Protein AF-A0A915IE14-F1 (afdb_monomer_lite)

Secondary structure (DSSP, 8-state):
----GGGGG--GGGG---HHHHHHHHHTT--S--HHHHHHHHHHHTT--------TTSSHHHHHHHHHHHHHHTS------

Foldseek 3Di:
DDDPPVQVPDAPVVLPADPVVSVVCVVVPNGHQAPQLSVQSNCVLVVDDDDDDDDPPRCVVVSNVRSVVRVVVVPPPPPPD

Radius of gyration: 13.76 Å; chains: 1; bounding box: 27×29×49 Å

InterPro domains:
  IPR011545 DEAD/DEAH-box helicase domain [PF00270] (34-76)
  IPR014014 RNA helicase, DEAD-box type, Q motif [PS51195] (10-38)
  IPR027417 P-loop containing nucleoside triphosphate hydrolase [G3DSA:3.40.50.300] (6-81)
  IPR027417 P-loop containing nucleoside triphosphate hydrolase [SSF52540] (9-74)

Organism: Romanomermis culicivorax (NCBI:txid13658)

pLDDT: mean 87.55, std 14.64, range [44.94, 97.25]

Sequence (81 aa):
MFVRSSFLRMKWKKLNLNPDLIETLKNQGFKVPTPVQIKCIPEFLSRKDVIVEAPTGSGKTLSYVLPILQSLSSKTLKKHE

Structure (mmCIF, N/CA/C/O backbone):
data_AF-A0A915IE14-F1
#
_entry.id   AF-A0A915IE14-F1
#
loop_
_atom_site.group_PDB
_atom_site.id
_atom_site.type_symbol
_atom_site.label_atom_id
_atom_site.label_alt_id
_atom_site.label_comp_id
_atom_site.label_asym_id
_atom_site.label_entity_id
_atom_site.label_seq_id
_atom_site.pdbx_PDB_ins_code
_atom_site.Cartn_x
_atom_site.Cartn_y
_atom_site.Cartn_z
_atom_site.occupancy
_atom_site.B_iso_or_equiv
_atom_site.auth_seq_id
_atom_site.auth_comp_id
_atom_site.auth_asym_id
_atom_site.auth_atom_id
_atom_site.pdbx_PDB_model_num
ATOM 1 N N . MET A 1 1 ? 10.274 -5.867 -17.346 1.00 50.81 1 MET A N 1
ATOM 2 C CA . MET A 1 1 ? 8.920 -5.329 -17.058 1.00 50.81 1 MET A CA 1
ATOM 3 C C . MET A 1 1 ? 8.784 -3.941 -17.685 1.00 50.81 1 MET A C 1
ATOM 5 O O . MET A 1 1 ? 9.387 -3.006 -17.180 1.00 50.81 1 MET A O 1
ATOM 9 N N . PHE A 1 2 ? 8.041 -3.788 -18.788 1.00 51.03 2 PHE A N 1
ATOM 10 C CA . PHE A 1 2 ? 7.763 -2.466 -19.372 1.00 51.03 2 PHE A CA 1
ATOM 11 C C . PHE A 1 2 ? 6.683 -1.748 -18.549 1.00 51.03 2 PHE A C 1
ATOM 13 O O . PHE A 1 2 ? 5.541 -2.207 -18.460 1.00 51.03 2 PHE A O 1
ATOM 20 N N . VAL A 1 3 ? 7.037 -0.629 -17.915 1.00 54.16 3 VAL A N 1
ATOM 21 C CA . VAL A 1 3 ? 6.077 0.241 -17.223 1.00 54.16 3 VAL A CA 1
ATOM 22 C C . VAL A 1 3 ? 5.384 1.097 -18.285 1.00 54.16 3 VAL A C 1
ATOM 24 O O . VAL A 1 3 ? 6.010 1.959 -18.893 1.00 54.16 3 VAL A O 1
ATOM 27 N N . ARG A 1 4 ? 4.092 0.856 -18.547 1.00 62.69 4 ARG A N 1
ATOM 28 C CA . ARG A 1 4 ? 3.314 1.698 -19.475 1.00 62.69 4 ARG A CA 1
ATOM 29 C C . ARG A 1 4 ? 3.240 3.122 -18.910 1.00 62.69 4 ARG A C 1
ATOM 31 O O . ARG A 1 4 ? 2.982 3.293 -17.719 1.00 62.69 4 ARG A O 1
ATOM 38 N N . SER A 1 5 ? 3.396 4.135 -19.766 1.00 60.44 5 SER A N 1
ATOM 39 C CA . SER A 1 5 ? 3.371 5.566 -19.396 1.00 60.44 5 SER A CA 1
ATOM 40 C C . SER A 1 5 ? 2.135 5.974 -18.564 1.00 60.44 5 SER A C 1
ATOM 42 O O . SER A 1 5 ? 2.199 6.873 -17.728 1.00 60.44 5 SER A O 1
ATOM 44 N N . SER A 1 6 ? 1.018 5.248 -18.699 1.00 64.38 6 SER A N 1
ATOM 45 C CA . SER A 1 6 ? -0.202 5.449 -17.909 1.00 64.38 6 SER A CA 1
ATOM 46 C C . SER A 1 6 ? -0.028 5.261 -16.392 1.00 64.38 6 SER A C 1
ATOM 48 O O . SER A 1 6 ? -0.752 5.898 -15.628 1.00 64.38 6 SER A O 1
ATOM 50 N N . PHE A 1 7 ? 0.929 4.444 -15.932 1.00 65.06 7 PHE A N 1
ATOM 51 C CA . PHE A 1 7 ? 1.148 4.182 -14.501 1.00 65.06 7 PHE A CA 1
ATOM 52 C C . PHE A 1 7 ? 1.803 5.361 -13.768 1.00 65.06 7 PHE A C 1
ATOM 54 O O . PHE A 1 7 ? 1.550 5.552 -12.583 1.00 65.06 7 PHE A O 1
ATOM 61 N N . LEU A 1 8 ? 2.571 6.203 -14.469 1.00 65.50 8 LEU A N 1
ATOM 62 C CA . LEU A 1 8 ? 3.317 7.322 -13.873 1.00 65.50 8 LEU A CA 1
ATOM 63 C C . LEU A 1 8 ? 2.419 8.462 -13.357 1.00 65.50 8 LEU A C 1
ATOM 65 O O . LEU A 1 8 ? 2.893 9.345 -12.648 1.00 65.50 8 LEU A O 1
ATOM 69 N N . ARG A 1 9 ? 1.124 8.459 -13.701 1.00 73.31 9 ARG A N 1
ATOM 70 C CA . ARG A 1 9 ? 0.157 9.502 -13.313 1.00 73.31 9 ARG A CA 1
ATOM 71 C C . ARG A 1 9 ? -0.942 9.016 -12.369 1.00 73.31 9 ARG A C 1
ATOM 73 O O . ARG A 1 9 ? -1.879 9.769 -12.088 1.00 73.31 9 ARG A O 1
ATOM 80 N N . MET A 1 10 ? -0.887 7.769 -11.898 1.00 84.94 10 MET A N 1
ATOM 81 C CA . MET A 1 10 ? -1.939 7.272 -11.017 1.00 84.94 10 MET A CA 1
ATOM 82 C C . MET A 1 10 ? -1.834 7.895 -9.622 1.00 84.94 10 MET A C 1
ATOM 84 O O . MET A 1 10 ? -0.745 8.096 -9.102 1.00 84.94 10 MET A O 1
ATOM 88 N N . LYS A 1 11 ? -2.980 8.210 -9.009 1.00 93.00 11 LYS A N 1
ATOM 89 C CA . LYS A 1 11 ? -3.063 8.772 -7.653 1.00 93.00 11 LYS A CA 1
ATOM 90 C C . LYS A 1 11 ? -3.450 7.689 -6.650 1.00 93.00 11 LYS A C 1
ATOM 92 O O . LYS A 1 11 ? -4.250 6.817 -6.979 1.00 93.00 11 LYS A O 1
ATOM 97 N N . TRP A 1 12 ? -2.993 7.829 -5.406 1.00 95.00 12 TRP A N 1
ATOM 98 C CA . TRP A 1 12 ? -3.349 6.958 -4.274 1.00 95.00 12 TRP A CA 1
ATOM 99 C C . TRP A 1 12 ? -4.855 6.721 -4.113 1.00 95.00 12 TRP A C 1
ATOM 101 O O . TRP A 1 12 ? -5.277 5.601 -3.851 1.00 95.00 12 TRP A O 1
ATOM 111 N N . LYS A 1 13 ? -5.677 7.748 -4.372 1.00 93.62 13 LYS A N 1
ATOM 112 C CA . LYS A 1 13 ? -7.148 7.659 -4.312 1.00 9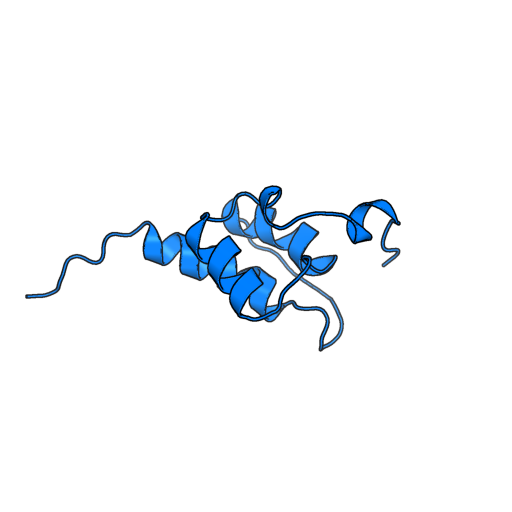3.62 13 LYS A CA 1
ATOM 113 C C . LYS A 1 13 ? -7.7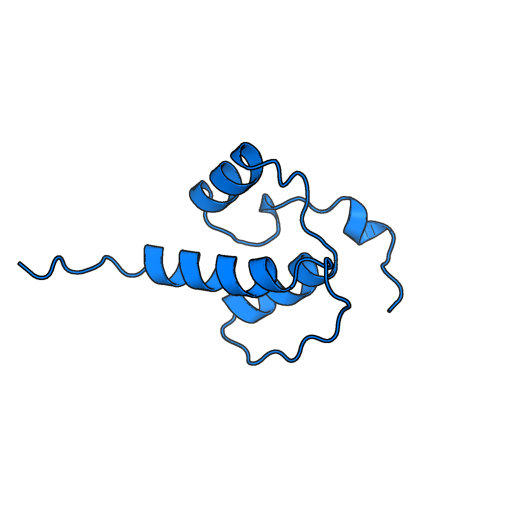57 6.583 -5.224 1.00 93.62 13 LYS A C 1
ATOM 115 O O . LYS A 1 13 ? -8.887 6.184 -4.994 1.00 93.62 13 LYS A O 1
ATOM 120 N N . LYS A 1 14 ? -7.040 6.119 -6.255 1.00 94.19 14 LYS A N 1
ATOM 121 C CA . LYS A 1 14 ? -7.511 5.052 -7.154 1.00 94.19 14 LYS A CA 1
ATOM 122 C C . LYS A 1 14 ? -7.226 3.636 -6.640 1.00 94.19 14 LYS A C 1
ATOM 124 O O . LYS A 1 14 ? -7.638 2.684 -7.287 1.00 94.19 14 LYS A O 1
ATOM 129 N N . LEU A 1 15 ? -6.517 3.490 -5.520 1.00 94.94 15 LEU A N 1
ATOM 130 C CA . LEU A 1 15 ? -6.077 2.194 -4.988 1.00 94.94 15 LEU A CA 1
ATOM 131 C C . LEU A 1 15 ? -6.977 1.642 -3.872 1.00 94.94 15 LEU A C 1
ATOM 133 O O . LEU A 1 15 ? -6.591 0.683 -3.217 1.00 94.94 15 LEU A O 1
ATOM 137 N N . ASN A 1 16 ? -8.158 2.235 -3.656 1.00 94.25 16 ASN A N 1
ATOM 138 C CA . ASN A 1 16 ? -9.136 1.801 -2.647 1.00 94.25 16 ASN A CA 1
ATOM 139 C C . ASN A 1 16 ? -8.559 1.685 -1.216 1.00 94.25 16 ASN A C 1
ATOM 141 O O . ASN A 1 16 ? -8.877 0.766 -0.459 1.00 94.25 16 ASN A O 1
ATOM 145 N N . LEU A 1 17 ? -7.667 2.618 -0.872 1.00 95.38 17 LEU A N 1
ATOM 146 C CA . LEU A 1 17 ? -7.102 2.754 0.468 1.00 95.38 17 LEU A CA 1
ATOM 147 C C . LEU A 1 17 ? -7.957 3.696 1.328 1.00 95.38 17 LEU A C 1
ATOM 149 O O . LEU A 1 17 ? -8.567 4.630 0.803 1.00 95.38 17 LEU A O 1
ATOM 153 N N . ASN A 1 18 ? -7.939 3.492 2.645 1.00 93.62 18 ASN A N 1
ATOM 154 C CA . ASN A 1 18 ? -8.567 4.362 3.633 1.00 93.62 18 ASN A CA 1
ATOM 155 C C . ASN A 1 18 ? -8.020 5.801 3.466 1.00 93.62 18 ASN A C 1
ATOM 157 O O . ASN A 1 18 ? -6.796 5.972 3.371 1.00 93.62 18 ASN A O 1
ATOM 161 N N . PRO A 1 19 ? -8.892 6.828 3.421 1.00 94.25 19 PRO A N 1
ATOM 162 C CA . PRO A 1 19 ? -8.500 8.235 3.435 1.00 94.25 19 PRO A CA 1
ATOM 163 C C . PRO A 1 19 ? -7.375 8.595 4.416 1.00 94.25 19 PRO A C 1
ATOM 165 O O . PRO A 1 19 ? -6.446 9.287 3.999 1.00 94.25 19 PRO A O 1
ATOM 168 N N . ASP A 1 20 ? -7.389 8.066 5.642 1.00 94.38 20 ASP A N 1
ATOM 169 C CA . ASP A 1 20 ? -6.390 8.387 6.676 1.00 94.38 20 ASP A CA 1
ATOM 170 C C . ASP A 1 20 ? -4.982 7.907 6.287 1.00 94.38 20 ASP A C 1
ATOM 172 O O . ASP A 1 20 ? -3.978 8.602 6.476 1.00 94.38 20 ASP A O 1
ATOM 176 N N . LEU A 1 21 ? -4.891 6.726 5.659 1.00 95.50 21 LEU A N 1
ATOM 177 C CA . LEU A 1 21 ? -3.631 6.210 5.116 1.00 95.50 21 LEU A CA 1
ATOM 178 C C . LEU A 1 21 ? -3.149 7.070 3.947 1.00 95.50 21 LEU A C 1
ATOM 180 O O . LEU A 1 21 ? -1.955 7.343 3.831 1.00 95.50 21 LEU A O 1
ATOM 184 N N . ILE A 1 22 ? -4.063 7.520 3.084 1.00 96.06 22 ILE A N 1
ATOM 185 C CA . ILE A 1 22 ? -3.726 8.392 1.951 1.00 96.06 22 ILE A CA 1
ATOM 186 C C . ILE A 1 22 ? -3.201 9.744 2.448 1.00 96.06 22 ILE A C 1
ATOM 188 O O . ILE A 1 22 ? -2.260 10.284 1.863 1.00 96.06 22 ILE A O 1
ATOM 192 N N . GLU A 1 23 ? -3.796 10.302 3.496 1.00 95.38 23 GLU A N 1
ATOM 193 C CA . GLU A 1 23 ? -3.331 11.538 4.120 1.00 95.38 23 GLU A CA 1
ATOM 194 C C . GLU A 1 23 ? -1.955 11.359 4.765 1.00 95.38 23 GLU A C 1
ATOM 196 O O . GLU A 1 23 ? -1.034 12.121 4.468 1.00 95.38 23 GLU A O 1
ATOM 201 N N . THR A 1 24 ? -1.770 10.285 5.532 1.00 95.50 24 THR A N 1
ATOM 202 C CA . THR A 1 24 ? -0.478 9.938 6.138 1.00 95.50 24 THR A CA 1
ATOM 203 C C . THR A 1 24 ? 0.619 9.811 5.082 1.00 95.50 24 THR A C 1
ATOM 205 O O . THR A 1 24 ? 1.696 10.384 5.230 1.00 95.50 24 THR A O 1
ATOM 208 N N . LEU A 1 25 ? 0.341 9.125 3.968 1.00 95.88 25 LEU A N 1
ATOM 209 C CA . LEU A 1 25 ? 1.280 8.990 2.853 1.00 95.88 25 LEU A CA 1
ATOM 210 C C . LEU A 1 25 ? 1.692 10.350 2.279 1.00 95.88 25 LEU A C 1
ATOM 212 O O . LEU A 1 25 ? 2.874 10.567 2.016 1.00 95.88 25 LEU A O 1
ATOM 216 N N . LYS A 1 26 ? 0.746 11.281 2.113 1.00 93.56 26 LYS A N 1
ATOM 217 C CA . LYS A 1 26 ? 1.057 12.638 1.645 1.00 93.56 26 LYS A CA 1
ATOM 218 C C . LYS A 1 26 ? 1.938 13.392 2.637 1.00 93.56 26 LYS A C 1
ATOM 220 O O . LYS A 1 26 ? 2.920 13.990 2.207 1.00 93.56 26 LYS A O 1
ATOM 225 N N . ASN A 1 27 ? 1.615 13.330 3.928 1.00 96.56 27 ASN A N 1
ATOM 226 C CA . ASN A 1 27 ? 2.361 14.016 4.987 1.00 96.56 27 ASN A CA 1
ATOM 227 C C . ASN A 1 27 ? 3.795 13.477 5.116 1.00 96.56 27 ASN A C 1
ATOM 229 O O . ASN A 1 27 ? 4.719 14.230 5.396 1.00 96.56 27 ASN A O 1
ATOM 233 N N . GLN A 1 28 ? 3.993 12.189 4.826 1.00 95.56 28 GLN A N 1
ATOM 234 C CA . GLN A 1 28 ? 5.301 11.529 4.770 1.00 95.56 28 GLN A CA 1
ATOM 235 C C . GLN A 1 28 ? 6.052 11.757 3.438 1.00 95.56 28 GLN A C 1
ATOM 237 O O . GLN A 1 28 ? 7.142 11.228 3.240 1.00 95.56 28 GLN A O 1
ATOM 242 N N . GLY A 1 29 ? 5.486 12.521 2.495 1.00 95.19 29 GLY A N 1
ATOM 243 C CA . GLY A 1 29 ? 6.135 12.866 1.225 1.00 95.19 29 GLY A CA 1
ATOM 244 C C . GLY A 1 29 ? 5.938 11.861 0.080 1.00 95.19 29 GLY A C 1
ATOM 245 O O . GLY A 1 29 ? 6.510 12.043 -0.999 1.00 95.19 29 GLY A O 1
ATOM 246 N N . PHE A 1 30 ? 5.095 10.836 0.239 1.00 94.50 30 PHE A N 1
ATOM 247 C CA . PHE A 1 30 ? 4.777 9.877 -0.825 1.00 94.50 30 PHE A CA 1
ATOM 248 C C . PHE A 1 30 ? 3.775 10.468 -1.828 1.00 94.50 30 PHE A C 1
ATOM 250 O O . PHE A 1 30 ? 2.559 10.302 -1.720 1.00 94.50 30 PHE A O 1
ATOM 257 N N . LYS A 1 31 ? 4.289 11.153 -2.853 1.00 90.62 31 LYS A N 1
ATOM 258 C CA . LYS A 1 31 ? 3.471 11.894 -3.834 1.00 90.62 31 LYS A CA 1
ATOM 259 C C . LYS A 1 31 ? 2.573 10.997 -4.694 1.00 90.62 31 LYS A C 1
ATOM 261 O O . LYS A 1 31 ? 1.392 11.297 -4.873 1.00 90.62 31 LYS A O 1
ATOM 266 N N . VAL A 1 32 ? 3.129 9.914 -5.237 1.00 93.69 32 VAL A N 1
ATOM 267 C CA . VAL A 1 32 ? 2.437 8.980 -6.139 1.00 93.69 32 VAL A CA 1
ATOM 268 C C . VAL A 1 32 ? 2.853 7.535 -5.845 1.00 93.69 32 VAL A C 1
ATOM 270 O O . VAL A 1 32 ? 3.996 7.316 -5.438 1.00 93.69 32 VAL A O 1
ATOM 273 N N . PRO A 1 33 ? 1.960 6.551 -6.046 1.00 95.94 33 PRO A N 1
ATOM 274 C CA . PRO A 1 33 ? 2.308 5.145 -5.921 1.00 95.94 33 PRO A CA 1
ATOM 275 C C . PRO A 1 33 ? 3.263 4.701 -7.034 1.00 95.94 33 PRO A C 1
ATOM 277 O O . PRO A 1 33 ? 3.165 5.139 -8.183 1.00 95.94 33 PRO A O 1
ATOM 280 N N . THR A 1 34 ? 4.168 3.784 -6.706 1.00 94.88 34 THR A N 1
ATOM 281 C CA . THR A 1 34 ? 5.081 3.172 -7.676 1.00 94.88 34 THR A CA 1
ATOM 282 C C . THR A 1 34 ? 4.358 2.129 -8.542 1.00 94.88 34 THR A C 1
ATOM 284 O O . THR A 1 34 ? 3.304 1.617 -8.156 1.00 94.88 34 THR A O 1
ATOM 287 N N . PRO A 1 35 ? 4.907 1.736 -9.708 1.00 94.69 35 PRO A N 1
ATOM 288 C CA . PRO A 1 35 ? 4.267 0.742 -10.574 1.00 94.69 35 PRO A CA 1
ATOM 289 C C . PRO A 1 35 ? 3.989 -0.607 -9.898 1.00 94.69 35 PRO A C 1
ATOM 291 O O . PRO A 1 35 ? 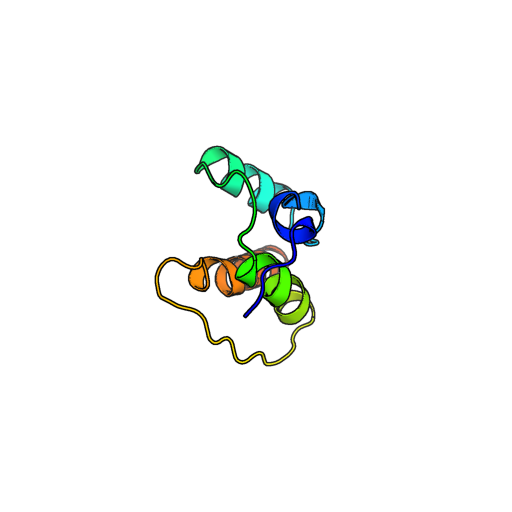2.972 -1.232 -10.196 1.00 94.69 35 PRO A O 1
ATOM 294 N N . VAL A 1 36 ? 4.865 -1.055 -8.988 1.00 95.31 36 VAL A N 1
ATOM 295 C CA . VAL A 1 36 ? 4.641 -2.298 -8.230 1.00 95.31 36 VAL A CA 1
ATOM 296 C C . VAL A 1 36 ? 3.513 -2.126 -7.212 1.00 95.31 36 VAL A C 1
ATOM 298 O O . VAL A 1 36 ? 2.624 -2.966 -7.154 1.00 95.31 36 VAL A O 1
ATOM 301 N N . GLN A 1 37 ? 3.458 -0.994 -6.505 1.00 96.56 37 GLN A N 1
ATOM 302 C CA . GLN A 1 37 ? 2.378 -0.682 -5.562 1.00 96.56 37 GLN A CA 1
ATOM 303 C C . GLN A 1 37 ? 1.024 -0.636 -6.262 1.00 96.56 37 GLN A C 1
ATOM 305 O O . GLN A 1 37 ? 0.061 -1.227 -5.784 1.00 96.56 37 GLN A O 1
ATOM 310 N N . ILE A 1 38 ? 0.965 0.007 -7.429 1.00 96.25 38 ILE A N 1
ATOM 311 C CA . ILE A 1 38 ? -0.251 0.083 -8.232 1.00 96.25 38 ILE A CA 1
ATOM 312 C C . ILE A 1 38 ? -0.795 -1.313 -8.563 1.00 96.25 38 ILE A C 1
ATOM 314 O O . ILE A 1 38 ? -2.003 -1.525 -8.493 1.00 96.25 38 ILE A O 1
ATOM 318 N N . LYS A 1 39 ? 0.078 -2.237 -8.973 1.00 94.12 39 LYS A N 1
ATOM 319 C CA . LYS A 1 39 ? -0.341 -3.585 -9.368 1.00 94.12 39 LYS A CA 1
ATOM 320 C C . LYS A 1 39 ? -0.691 -4.451 -8.166 1.00 94.12 39 LYS A C 1
ATOM 322 O O . LYS A 1 39 ? -1.641 -5.212 -8.237 1.00 94.12 39 LYS A O 1
ATOM 327 N N . CYS A 1 40 ? 0.073 -4.349 -7.084 1.00 96.38 40 CYS A N 1
ATOM 328 C CA . CYS A 1 40 ? -0.027 -5.290 -5.977 1.00 96.38 40 CYS A CA 1
ATOM 329 C C . CYS A 1 40 ? -1.069 -4.889 -4.9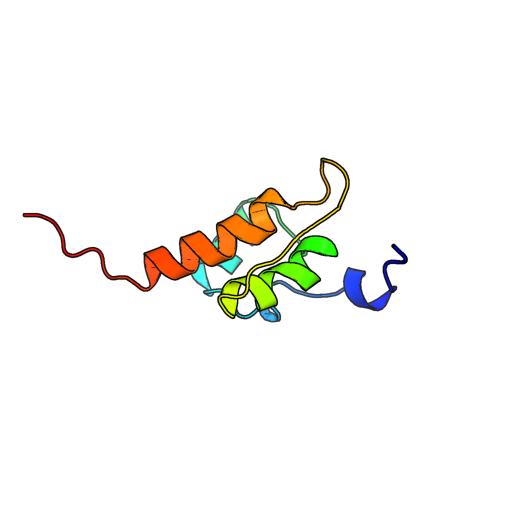26 1.00 96.38 40 CYS A C 1
ATOM 331 O O . CYS A 1 40 ? -1.736 -5.767 -4.391 1.00 96.38 40 CYS A O 1
ATOM 333 N N . ILE A 1 41 ? -1.244 -3.593 -4.633 1.00 97.25 41 ILE A N 1
ATOM 334 C CA . ILE A 1 41 ? -2.168 -3.137 -3.578 1.00 97.25 41 ILE A CA 1
ATOM 3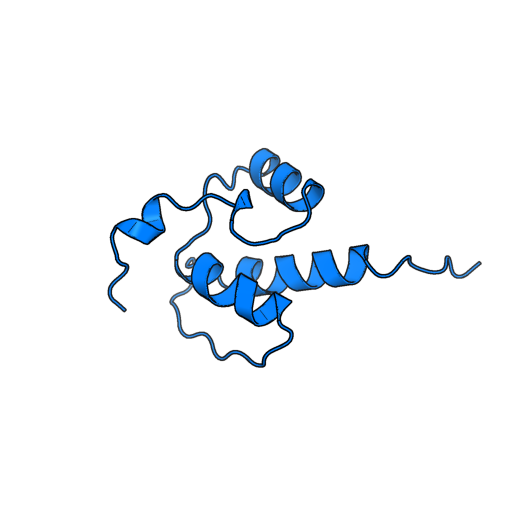35 C C . ILE A 1 41 ? -3.605 -3.651 -3.803 1.00 97.25 41 ILE A C 1
ATOM 337 O O . ILE A 1 41 ? -4.164 -4.205 -2.857 1.00 97.25 41 ILE A O 1
ATOM 341 N N . PRO A 1 42 ? -4.205 -3.558 -5.009 1.00 96.12 42 PRO A N 1
ATOM 342 C CA . PRO A 1 42 ? -5.554 -4.080 -5.244 1.00 96.12 42 PRO A CA 1
ATOM 343 C C . PRO A 1 42 ? -5.668 -5.597 -5.042 1.00 96.12 42 PRO A C 1
ATOM 345 O O . PRO A 1 42 ? -6.668 -6.073 -4.505 1.00 96.12 42 PRO A O 1
ATOM 348 N N . GLU A 1 43 ? -4.639 -6.359 -5.422 1.00 96.81 43 GLU A N 1
ATOM 349 C CA . GLU A 1 43 ? -4.616 -7.817 -5.256 1.00 96.81 43 GLU A CA 1
ATOM 350 C C . GLU A 1 43 ? -4.522 -8.212 -3.775 1.00 96.81 43 GLU A C 1
ATOM 352 O O . GLU A 1 43 ? -5.270 -9.075 -3.313 1.00 96.81 43 GLU A O 1
ATOM 357 N N . PHE A 1 44 ? -3.686 -7.515 -2.997 1.00 96.50 44 PHE A N 1
ATOM 358 C CA . PHE A 1 44 ? -3.585 -7.723 -1.551 1.00 96.50 44 PHE A CA 1
ATOM 359 C C . PHE A 1 44 ? -4.868 -7.335 -0.807 1.00 96.50 44 PHE A C 1
ATOM 361 O O . PHE A 1 44 ? -5.302 -8.054 0.094 1.00 96.50 44 PHE A O 1
ATOM 368 N N . LEU A 1 45 ? -5.509 -6.224 -1.188 1.00 95.62 45 LEU A N 1
ATOM 369 C CA . LEU A 1 45 ? -6.815 -5.836 -0.643 1.00 95.62 45 LEU A CA 1
ATOM 370 C C . LEU A 1 45 ? -7.899 -6.872 -0.971 1.00 95.62 45 LEU A C 1
ATOM 372 O O . LEU A 1 45 ? -8.799 -7.090 -0.163 1.00 95.62 45 LEU A O 1
ATOM 376 N N . SER A 1 46 ? -7.764 -7.555 -2.109 1.00 95.75 46 SER A N 1
ATOM 377 C CA . SER A 1 46 ? -8.624 -8.668 -2.524 1.00 95.75 46 SER A CA 1
ATOM 378 C C . SER A 1 46 ? -8.275 -10.003 -1.850 1.00 95.75 46 SER A C 1
ATOM 380 O O . SER A 1 46 ? -8.847 -11.024 -2.222 1.00 95.75 46 SER A O 1
ATOM 382 N N . ARG A 1 47 ? -7.356 -10.014 -0.869 1.00 94.06 47 ARG A N 1
ATOM 383 C CA . ARG A 1 47 ? -6.936 -11.203 -0.099 1.00 94.06 47 ARG A CA 1
ATOM 384 C C . ARG A 1 47 ? -6.383 -12.346 -0.955 1.00 94.06 47 ARG A C 1
ATOM 386 O O . ARG A 1 47 ? -6.527 -13.507 -0.586 1.00 94.06 47 ARG A O 1
ATOM 393 N N . LYS A 1 48 ? -5.757 -12.029 -2.087 1.00 95.12 48 LYS A N 1
ATOM 394 C CA . LYS A 1 48 ? -5.085 -13.031 -2.919 1.00 95.12 48 LYS A CA 1
ATOM 395 C C . LYS A 1 48 ? -3.643 -13.231 -2.473 1.00 95.12 48 LYS A C 1
ATOM 397 O O . LYS A 1 48 ? -2.994 -12.285 -2.023 1.00 95.12 48 LYS A O 1
ATOM 402 N N . ASP A 1 49 ? -3.134 -14.435 -2.694 1.00 95.94 49 ASP A N 1
ATOM 403 C CA . ASP A 1 49 ? -1.704 -14.709 -2.617 1.00 95.94 49 ASP A CA 1
ATOM 404 C C . ASP A 1 49 ? -1.006 -14.110 -3.842 1.00 95.94 49 ASP A C 1
ATOM 406 O O . ASP A 1 49 ? -1.446 -14.283 -4.981 1.00 95.94 49 ASP A O 1
ATOM 410 N N . VAL A 1 50 ? 0.074 -13.363 -3.612 1.00 94.44 50 VAL A N 1
ATOM 411 C CA . VAL A 1 50 ? 0.773 -12.619 -4.666 1.00 94.44 50 VAL A CA 1
ATOM 412 C C . VAL A 1 50 ? 2.273 -12.847 -4.550 1.00 94.44 50 VAL A C 1
ATOM 414 O O . VAL A 1 50 ? 2.880 -12.543 -3.524 1.00 94.44 50 VAL A O 1
ATOM 417 N N . ILE A 1 51 ? 2.887 -13.305 -5.640 1.00 95.88 51 ILE A N 1
ATOM 418 C CA . ILE A 1 51 ? 4.343 -13.309 -5.810 1.00 95.88 51 ILE A CA 1
ATOM 419 C C . ILE A 1 51 ? 4.744 -12.010 -6.511 1.00 95.88 51 ILE A C 1
ATOM 421 O O . ILE A 1 51 ? 4.172 -11.642 -7.537 1.00 95.88 51 ILE A O 1
ATOM 425 N N . VAL A 1 52 ? 5.728 -11.302 -5.954 1.00 93.50 52 VAL A N 1
ATOM 426 C CA . VAL A 1 52 ? 6.190 -10.012 -6.480 1.00 93.50 52 VAL A CA 1
ATOM 427 C C . VAL A 1 52 ? 7.693 -10.044 -6.708 1.00 93.50 52 VAL A C 1
ATOM 429 O O . VAL A 1 52 ? 8.473 -10.053 -5.759 1.00 93.50 52 VAL A O 1
ATOM 432 N N . GLU A 1 53 ? 8.096 -9.951 -7.971 1.00 95.25 53 GLU A N 1
ATOM 433 C CA . GLU A 1 53 ? 9.489 -9.770 -8.365 1.00 95.25 53 GLU A CA 1
ATOM 434 C C . GLU A 1 53 ? 9.721 -8.321 -8.818 1.00 95.25 53 GLU A C 1
ATOM 436 O O . GLU A 1 53 ? 9.145 -7.846 -9.798 1.00 95.25 53 GLU A O 1
ATOM 441 N N . ALA A 1 54 ? 10.543 -7.582 -8.072 1.00 93.81 54 ALA A N 1
ATOM 442 C CA . ALA A 1 54 ? 10.984 -6.233 -8.429 1.00 93.81 54 ALA A CA 1
ATOM 443 C C . ALA A 1 54 ? 12.285 -5.900 -7.677 1.00 93.81 54 ALA A C 1
ATOM 445 O O . ALA A 1 54 ? 12.492 -6.438 -6.584 1.00 93.81 54 ALA A O 1
ATOM 446 N N . PRO A 1 55 ? 13.137 -4.980 -8.164 1.00 95.50 55 PRO A N 1
ATOM 447 C CA . PRO A 1 55 ? 14.378 -4.623 -7.474 1.00 95.50 55 PRO A CA 1
ATOM 448 C C . PRO A 1 55 ? 14.134 -3.924 -6.122 1.00 95.50 55 PRO A C 1
ATOM 450 O O . PRO A 1 55 ? 13.025 -3.459 -5.813 1.00 95.50 55 PRO A O 1
ATOM 453 N N . THR A 1 56 ? 15.161 -3.865 -5.273 1.00 95.38 56 THR A N 1
ATOM 454 C CA . THR A 1 56 ? 15.155 -3.056 -4.037 1.00 95.38 56 THR A CA 1
ATOM 455 C C . THR A 1 56 ? 14.915 -1.579 -4.367 1.00 95.38 56 THR A C 1
ATOM 457 O O . THR A 1 56 ? 15.237 -1.120 -5.456 1.00 95.38 56 THR A O 1
ATOM 460 N N . GLY A 1 57 ? 14.244 -0.848 -3.472 1.00 94.12 57 GLY A N 1
ATOM 461 C CA . GLY A 1 57 ? 13.831 0.540 -3.723 1.00 94.12 57 GLY A CA 1
ATOM 462 C C . GLY A 1 57 ? 12.557 0.697 -4.567 1.00 94.12 57 GLY A C 1
ATOM 463 O O . GLY A 1 57 ? 11.968 1.771 -4.575 1.00 94.12 57 GLY A O 1
ATOM 464 N N . SER A 1 58 ? 12.033 -0.372 -5.184 1.00 94.50 58 SER A N 1
ATOM 465 C CA . SER A 1 58 ? 10.801 -0.301 -6.000 1.00 94.50 58 SER A CA 1
ATOM 466 C C . SER A 1 58 ? 9.519 0.012 -5.212 1.00 94.50 58 SER A C 1
ATOM 468 O O . SER A 1 58 ? 8.475 0.261 -5.811 1.00 94.50 58 SER A O 1
ATOM 470 N N . GLY A 1 59 ? 9.553 -0.036 -3.875 1.00 95.75 59 GLY A N 1
ATOM 471 C CA . GLY A 1 59 ? 8.382 0.212 -3.023 1.00 95.75 59 GLY A CA 1
ATOM 472 C C . GLY A 1 59 ? 7.544 -1.029 -2.681 1.00 95.75 59 GLY A C 1
ATOM 473 O O . GLY A 1 59 ? 6.383 -0.886 -2.290 1.00 95.75 59 GLY A O 1
ATOM 474 N N . LYS A 1 60 ? 8.122 -2.238 -2.792 1.00 96.62 60 LYS A N 1
ATOM 475 C CA . LYS A 1 60 ? 7.468 -3.514 -2.428 1.00 96.62 60 LYS A CA 1
ATOM 476 C C . LYS A 1 60 ? 6.959 -3.528 -0.981 1.00 96.62 60 LYS A C 1
ATOM 478 O O . LYS A 1 60 ? 5.849 -3.983 -0.746 1.00 96.62 60 LYS A O 1
ATOM 483 N N . THR A 1 61 ? 7.715 -2.957 -0.040 1.00 96.88 61 THR A N 1
ATOM 484 C CA . THR A 1 61 ? 7.344 -2.900 1.385 1.00 96.88 61 THR A CA 1
ATOM 485 C C . THR A 1 61 ? 5.990 -2.228 1.603 1.00 96.88 61 THR A C 1
ATOM 487 O O . THR A 1 61 ? 5.068 -2.840 2.128 1.00 96.88 61 THR A O 1
ATOM 490 N N . LEU A 1 62 ? 5.810 -1.002 1.101 1.00 96.94 62 LEU A N 1
ATOM 491 C CA . LEU A 1 62 ? 4.518 -0.311 1.193 1.00 96.94 62 LEU A CA 1
ATOM 492 C C . LEU A 1 62 ? 3.401 -1.021 0.420 1.00 96.94 62 LEU A C 1
ATOM 494 O O . LEU A 1 62 ? 2.234 -0.842 0.757 1.00 96.94 62 LEU A O 1
ATOM 498 N N . SER A 1 63 ? 3.742 -1.838 -0.584 1.00 96.88 63 SER A N 1
ATOM 499 C CA . SER A 1 63 ? 2.741 -2.564 -1.370 1.00 96.88 63 SER A CA 1
ATOM 500 C C . SER A 1 63 ? 1.943 -3.537 -0.503 1.00 96.88 63 SER A C 1
ATOM 502 O O . SER A 1 63 ? 0.735 -3.601 -0.676 1.00 96.88 63 SER A O 1
ATOM 504 N N . TYR A 1 64 ? 2.581 -4.240 0.443 1.00 95.69 64 TYR A N 1
ATOM 505 C CA . TYR A 1 64 ? 1.884 -5.155 1.360 1.00 95.69 64 TYR A CA 1
ATOM 506 C C . TYR A 1 64 ? 1.560 -4.524 2.725 1.00 95.69 64 TYR A C 1
ATOM 508 O O . TYR A 1 64 ? 0.551 -4.878 3.330 1.00 95.69 64 TYR A O 1
ATOM 516 N N . VAL A 1 65 ? 2.354 -3.557 3.207 1.00 97.00 65 VAL A N 1
ATOM 517 C CA . VAL A 1 65 ? 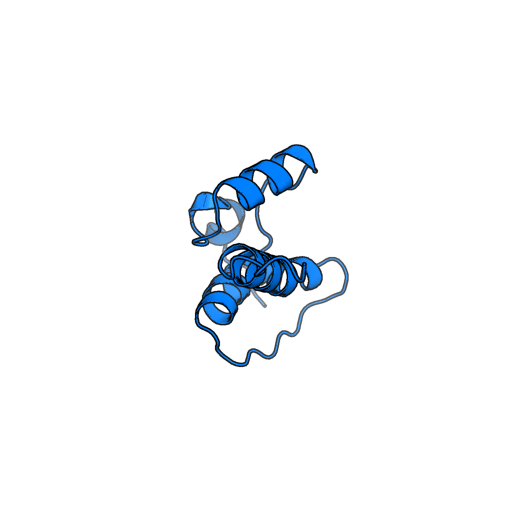2.114 -2.907 4.511 1.00 97.00 65 VAL A CA 1
ATOM 518 C C . VAL A 1 65 ? 0.814 -2.102 4.520 1.00 97.00 65 VAL A C 1
ATOM 520 O O . VAL A 1 65 ? 0.053 -2.202 5.478 1.00 97.00 65 VAL A O 1
ATOM 523 N N . LEU A 1 66 ? 0.521 -1.334 3.465 1.00 97.00 66 LEU A N 1
ATOM 524 C CA . LEU A 1 66 ? -0.695 -0.511 3.409 1.00 97.00 66 LEU A CA 1
ATOM 525 C C . LEU A 1 66 ? -1.989 -1.355 3.496 1.00 97.00 66 LEU A C 1
ATOM 527 O O . LEU A 1 66 ? -2.831 -1.038 4.339 1.00 97.00 66 LEU A O 1
ATOM 531 N N . PRO A 1 67 ? -2.146 -2.457 2.727 1.00 96.56 67 PRO A N 1
ATOM 532 C CA . PRO A 1 67 ? -3.258 -3.394 2.903 1.00 96.56 67 PRO A CA 1
ATOM 533 C C . PRO A 1 67 ? -3.368 -3.994 4.312 1.00 96.56 67 PRO A C 1
ATOM 535 O O . PRO A 1 67 ? -4.476 -4.140 4.831 1.00 96.56 67 PRO A O 1
ATOM 538 N N . ILE A 1 68 ? -2.238 -4.330 4.948 1.00 95.38 68 ILE A N 1
ATOM 539 C CA . ILE A 1 68 ? -2.224 -4.880 6.312 1.00 95.38 68 ILE A CA 1
ATOM 540 C C . ILE A 1 68 ? -2.727 -3.839 7.313 1.00 95.38 68 ILE A C 1
ATOM 542 O O . ILE A 1 68 ? -3.644 -4.134 8.076 1.00 95.38 68 ILE A O 1
ATOM 546 N N . LEU A 1 69 ? -2.185 -2.618 7.284 1.00 95.12 69 LEU A N 1
ATOM 547 C CA . LEU A 1 69 ? -2.604 -1.535 8.178 1.00 95.12 69 LEU A CA 1
ATOM 548 C C . LEU A 1 69 ? -4.093 -1.220 8.022 1.00 95.12 69 LEU A C 1
ATOM 550 O O . LEU A 1 69 ? -4.804 -1.105 9.018 1.00 95.12 69 LEU A O 1
ATOM 554 N N . GLN A 1 70 ? -4.589 -1.165 6.784 1.00 94.31 70 GLN A N 1
ATOM 555 C CA . GLN A 1 70 ? -6.017 -1.001 6.513 1.00 94.31 70 GLN A CA 1
ATOM 556 C C . GLN A 1 70 ? -6.853 -2.128 7.131 1.00 94.31 70 GLN A C 1
ATOM 558 O O . GLN A 1 70 ? -7.861 -1.862 7.782 1.00 94.31 70 GLN A O 1
ATOM 563 N N . SER A 1 71 ? -6.421 -3.382 6.971 1.00 92.25 71 SER A N 1
ATOM 564 C CA . SER A 1 71 ? -7.103 -4.535 7.564 1.00 92.25 71 SER A CA 1
ATOM 565 C C . SER A 1 71 ? -7.091 -4.520 9.094 1.00 92.25 71 SER A C 1
ATOM 567 O O . SER A 1 71 ? -7.991 -5.103 9.700 1.00 92.25 71 SER A O 1
ATOM 569 N N . LEU A 1 72 ? -6.055 -3.966 9.719 1.00 90.75 72 LEU A N 1
ATOM 570 C CA . LEU A 1 72 ? -5.974 -3.848 11.173 1.00 90.75 72 LEU A CA 1
ATOM 571 C C . LEU A 1 72 ? -6.871 -2.717 11.669 1.00 90.75 72 LEU A C 1
ATOM 573 O O . LEU A 1 72 ? -7.609 -2.918 12.619 1.00 90.75 72 LEU A O 1
ATOM 577 N N . SER A 1 73 ? -6.889 -1.579 10.975 1.00 85.38 73 SER A N 1
ATOM 578 C CA . SER A 1 73 ? -7.764 -0.447 11.297 1.00 85.38 73 SER A CA 1
ATOM 579 C C . SER A 1 73 ? -9.254 -0.797 11.187 1.00 85.38 73 SER A C 1
ATOM 581 O O . SER A 1 73 ? -10.041 -0.346 12.012 1.00 85.38 73 SER A O 1
ATOM 583 N N . SER A 1 74 ? -9.650 -1.653 10.234 1.00 74.69 74 SER A N 1
ATOM 584 C CA . SER A 1 74 ? -11.041 -2.126 10.130 1.00 74.69 74 SER A CA 1
ATOM 585 C C . SER A 1 74 ? -11.459 -3.069 11.259 1.00 74.69 74 SER A C 1
ATOM 587 O O . SER A 1 74 ? -12.648 -3.251 11.511 1.00 74.69 74 SER A O 1
ATOM 589 N N . LYS A 1 75 ? -10.496 -3.719 11.919 1.00 68.31 75 LYS A N 1
ATOM 590 C CA . LYS A 1 75 ? -10.767 -4.540 13.093 1.00 68.31 75 LYS A CA 1
ATOM 591 C C . LYS A 1 75 ? -10.687 -3.603 14.286 1.00 68.31 75 LYS A C 1
ATOM 593 O O . LYS A 1 75 ? -9.595 -3.349 14.777 1.00 68.31 75 LYS A O 1
ATOM 598 N N . THR A 1 76 ? -11.825 -3.084 14.747 1.00 57.72 76 THR A N 1
ATOM 599 C CA . THR A 1 76 ? -11.894 -2.421 16.053 1.00 57.72 76 THR A CA 1
ATOM 600 C C . THR A 1 76 ? -11.203 -3.334 17.057 1.00 57.72 76 THR A C 1
ATOM 602 O O . THR A 1 76 ? -11.697 -4.427 17.345 1.00 57.72 76 THR A O 1
ATOM 605 N N . LEU A 1 77 ? -10.018 -2.930 17.518 1.00 59.25 77 LEU A N 1
ATOM 606 C CA . LEU A 1 77 ? -9.327 -3.620 18.590 1.00 59.25 77 LEU A CA 1
ATOM 607 C C . LEU A 1 77 ? -10.295 -3.568 19.764 1.00 59.25 77 LEU A C 1
ATOM 609 O O . LEU A 1 77 ? -10.559 -2.490 20.298 1.00 59.25 77 LEU A O 1
ATOM 613 N N . LYS A 1 78 ? -10.882 -4.713 20.127 1.00 55.22 78 LYS A N 1
ATOM 614 C CA . LYS A 1 78 ? -11.502 -4.824 21.440 1.00 55.22 78 LYS A CA 1
ATOM 615 C C . LYS A 1 78 ? -10.380 -4.493 22.408 1.00 55.22 78 LYS A C 1
ATOM 617 O O . LYS A 1 78 ? -9.366 -5.189 22.424 1.00 55.22 78 LYS A O 1
ATOM 622 N N . LYS A 1 79 ? -10.518 -3.371 23.110 1.00 58.38 79 LYS A N 1
ATOM 623 C CA . LYS A 1 79 ? -9.611 -3.013 24.190 1.00 58.38 79 LYS A CA 1
ATOM 624 C C . LYS A 1 79 ? -9.626 -4.225 25.122 1.00 58.38 79 LYS A C 1
ATOM 626 O O . LYS A 1 79 ? -10.693 -4.595 25.604 1.00 58.38 79 LYS A O 1
ATOM 631 N N . HIS A 1 80 ? -8.498 -4.918 25.241 1.00 58.16 80 HIS A N 1
ATOM 632 C CA . HIS A 1 80 ? -8.321 -5.862 26.332 1.00 58.16 80 HIS A CA 1
ATOM 633 C C . HIS A 1 80 ? -8.208 -4.982 27.577 1.00 58.16 80 HIS A C 1
ATOM 635 O O . HIS A 1 80 ? -7.153 -4.396 27.818 1.00 58.16 80 HIS A O 1
ATOM 641 N N . GLU A 1 81 ? -9.352 -4.755 28.220 1.00 44.94 81 GLU A N 1
ATOM 642 C CA . GLU A 1 81 ? -9.433 -4.252 29.593 1.00 44.94 81 GLU A CA 1
ATOM 643 C C . GLU A 1 81 ? -9.031 -5.358 30.570 1.00 44.94 81 GLU A C 1
ATOM 645 O O . GLU A 1 81 ? -9.336 -6.541 30.277 1.00 44.94 81 GLU A O 1
#